Protein AF-A0A8K0KE64-F1 (afdb_monomer)

Foldseek 3Di:
DPPPPPPDDDDPPDDPVVVVVVVVVVVVVLVPDDDDPDDDPDDDDDDDVVCDPVNLQVVQQVVCVVVVHNRNPGHDPCNPDSDDDDDDDDD

Radius of gyration: 17.72 Å; Cα contacts (8 Å, |Δi|>4): 29; chains: 1; bounding box: 41×39×50 Å

pLDDT: mean 87.7, std 15.92, range [34.25, 97.88]

Organism: Ladona fulva (NCBI:txid123851)

Structure (mmCIF, N/CA/C/O backbone):
data_AF-A0A8K0KE64-F1
#
_entry.id   AF-A0A8K0KE64-F1
#
loop_
_atom_site.group_PDB
_atom_site.id
_atom_site.type_symbol
_atom_site.label_atom_id
_atom_site.label_alt_id
_atom_site.label_comp_id
_atom_site.label_asym_id
_atom_site.label_entity_id
_atom_site.label_seq_id
_atom_site.pdbx_PDB_ins_code
_atom_site.Cartn_x
_atom_site.Cartn_y
_atom_site.Cartn_z
_atom_site.occupancy
_atom_site.B_iso_or_equiv
_atom_site.auth_seq_id
_atom_site.auth_comp_id
_atom_site.auth_asym_id
_atom_site.auth_atom_id
_atom_site.pdbx_PDB_model_num
ATOM 1 N N . MET A 1 1 ? 2.499 -7.640 -31.186 1.00 34.25 1 MET A N 1
ATOM 2 C CA . MET A 1 1 ? 2.726 -7.782 -29.733 1.00 34.25 1 MET A CA 1
ATOM 3 C C . MET A 1 1 ? 4.037 -7.075 -29.392 1.00 34.25 1 MET A C 1
ATOM 5 O O . MET A 1 1 ? 5.090 -7.608 -29.692 1.00 34.25 1 MET A O 1
ATOM 9 N N . LYS A 1 2 ? 3.977 -5.826 -28.904 1.00 38.84 2 LYS A N 1
ATOM 10 C CA . LYS A 1 2 ? 5.145 -4.986 -28.555 1.00 38.84 2 LYS A CA 1
ATOM 11 C C . LYS A 1 2 ? 5.117 -4.679 -27.054 1.00 38.84 2 LYS A C 1
ATOM 13 O O . LYS A 1 2 ? 4.865 -3.547 -26.662 1.00 38.84 2 LYS A O 1
ATOM 18 N N . VAL A 1 3 ? 5.246 -5.710 -26.220 1.00 49.44 3 VAL A N 1
ATOM 19 C CA . VAL A 1 3 ? 4.962 -5.589 -24.775 1.00 49.44 3 VAL A CA 1
ATOM 20 C C . VAL A 1 3 ? 6.222 -5.304 -23.943 1.00 49.44 3 VAL A C 1
ATOM 22 O O . VAL A 1 3 ? 6.101 -5.038 -22.758 1.00 49.44 3 VAL A O 1
ATOM 25 N N . PHE A 1 4 ? 7.425 -5.272 -24.538 1.00 50.09 4 PHE A N 1
ATOM 26 C CA . PHE A 1 4 ? 8.669 -5.187 -23.751 1.00 50.09 4 PHE A CA 1
ATOM 27 C C . PHE A 1 4 ? 9.713 -4.142 -24.204 1.00 50.09 4 PHE A C 1
ATOM 29 O O . PHE A 1 4 ? 10.778 -4.064 -23.607 1.00 50.09 4 PHE A O 1
ATOM 36 N N . ASP A 1 5 ? 9.407 -3.247 -25.153 1.00 43.19 5 ASP A N 1
ATOM 37 C CA . ASP A 1 5 ? 10.355 -2.206 -25.624 1.00 43.19 5 ASP A CA 1
ATOM 38 C C . ASP A 1 5 ? 10.304 -0.878 -24.830 1.00 43.19 5 ASP A C 1
ATOM 40 O O . ASP A 1 5 ? 10.533 0.210 -25.370 1.00 43.19 5 ASP A O 1
ATOM 44 N N . ARG A 1 6 ? 9.996 -0.920 -23.528 1.00 54.16 6 ARG A N 1
ATOM 45 C CA . ARG A 1 6 ? 10.063 0.263 -22.645 1.00 54.16 6 ARG A CA 1
ATOM 46 C C . ARG A 1 6 ? 10.993 0.049 -21.453 1.00 54.16 6 ARG A C 1
ATOM 48 O O . ARG A 1 6 ? 10.660 0.387 -20.328 1.00 54.16 6 ARG A O 1
ATOM 55 N N . ALA A 1 7 ? 12.213 -0.410 -21.715 1.00 46.16 7 ALA A N 1
ATOM 56 C CA . ALA A 1 7 ? 13.336 -0.013 -20.872 1.00 46.16 7 ALA A CA 1
ATOM 57 C C . ALA A 1 7 ? 13.626 1.470 -21.160 1.00 46.16 7 ALA A C 1
ATOM 59 O O . ALA A 1 7 ? 14.403 1.800 -22.058 1.00 46.16 7 ALA A O 1
ATOM 60 N N . ARG A 1 8 ? 12.924 2.393 -20.488 1.00 56.22 8 ARG A N 1
ATOM 61 C CA . ARG A 1 8 ? 13.223 3.823 -20.617 1.00 56.22 8 ARG A CA 1
ATOM 62 C C . ARG A 1 8 ? 13.044 4.587 -19.304 1.00 56.22 8 ARG A C 1
ATOM 64 O O . ARG A 1 8 ? 11.930 4.788 -18.842 1.00 56.22 8 ARG A O 1
ATOM 71 N N . ALA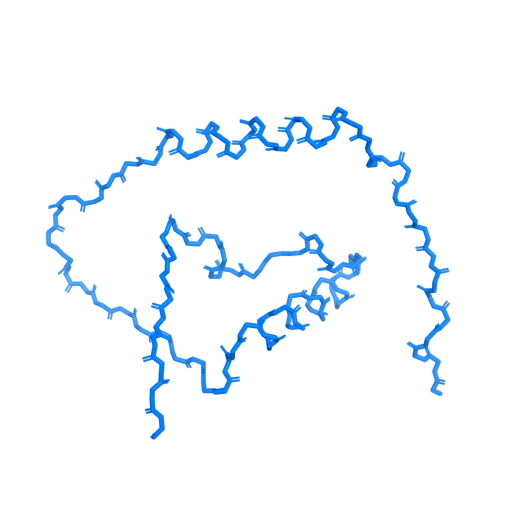 A 1 9 ? 14.205 5.068 -18.854 1.00 46.38 9 ALA A N 1
ATOM 72 C CA . ALA A 1 9 ? 14.500 6.182 -17.959 1.00 46.38 9 ALA A CA 1
ATOM 73 C C . ALA A 1 9 ? 14.272 5.985 -16.450 1.00 46.38 9 ALA A C 1
ATOM 75 O O . ALA A 1 9 ? 13.184 6.181 -15.924 1.00 46.38 9 ALA A O 1
ATOM 76 N N . PHE A 1 10 ? 15.390 5.770 -15.743 1.00 54.34 10 PHE A N 1
ATOM 77 C CA . PHE A 1 10 ? 15.643 6.418 -14.454 1.00 54.34 10 PHE A CA 1
ATOM 78 C C . PHE A 1 10 ? 15.131 7.867 -14.520 1.00 54.34 10 PHE A C 1
ATOM 80 O O . PHE A 1 10 ? 15.591 8.645 -15.361 1.00 54.34 10 PHE A O 1
ATOM 87 N N . SER A 1 11 ? 14.129 8.196 -13.700 1.00 59.72 11 SER A N 1
ATOM 88 C CA . SER A 1 11 ? 13.513 9.523 -13.690 1.00 59.72 11 SER A CA 1
ATOM 89 C C . SER A 1 11 ? 14.563 10.564 -13.272 1.00 59.72 11 SER A C 1
ATOM 91 O O . SER A 1 11 ? 15.073 10.475 -12.153 1.00 59.72 11 SER A O 1
ATOM 93 N N . PRO A 1 12 ? 14.887 11.567 -14.114 1.00 57.62 12 PRO A N 1
ATOM 94 C CA . PRO A 1 12 ? 15.940 12.554 -13.840 1.00 57.62 12 PRO A CA 1
ATOM 95 C C . PRO A 1 12 ? 15.747 13.379 -12.552 1.00 57.62 12 PRO A C 1
ATOM 97 O O . PRO A 1 12 ? 16.645 14.120 -12.161 1.00 57.62 12 PRO A O 1
ATOM 100 N N . GLY A 1 13 ? 14.581 13.281 -11.902 1.00 66.75 13 GLY A N 1
ATOM 101 C CA . GLY A 1 13 ? 14.243 13.990 -10.666 1.00 66.75 13 GLY A CA 1
ATOM 102 C C . GLY A 1 13 ? 14.438 13.192 -9.372 1.00 66.75 13 GLY A C 1
ATOM 103 O O . GLY A 1 13 ? 14.307 13.768 -8.293 1.00 66.75 13 GLY A O 1
ATOM 104 N N . VAL A 1 14 ? 14.751 11.894 -9.445 1.00 81.31 14 VAL A N 1
ATOM 105 C CA . VAL A 1 14 ? 14.928 11.051 -8.252 1.00 81.31 14 VAL A CA 1
ATOM 106 C C . VAL A 1 14 ? 16.375 11.152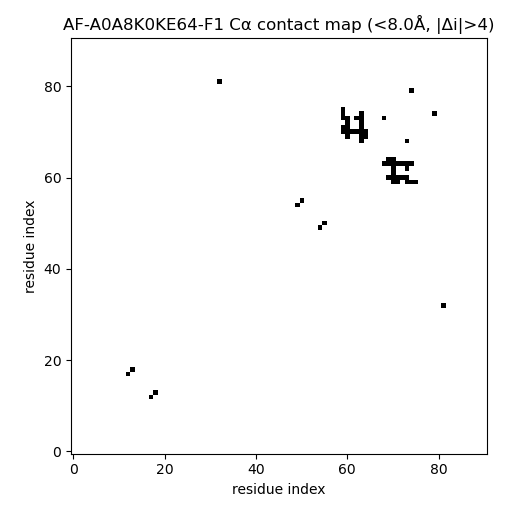 -7.771 1.00 81.31 14 VAL A C 1
ATOM 108 O O . VAL A 1 14 ? 17.291 10.568 -8.342 1.00 81.31 14 VAL A O 1
ATOM 111 N N . ASN A 1 15 ? 16.590 11.926 -6.709 1.00 88.94 15 ASN A N 1
ATOM 112 C CA . ASN A 1 15 ? 17.892 12.143 -6.077 1.00 88.94 15 ASN A CA 1
ATOM 113 C C . ASN A 1 15 ? 17.781 12.067 -4.541 1.00 88.94 15 ASN A C 1
ATOM 115 O O . ASN A 1 15 ? 16.712 11.800 -3.997 1.00 88.94 15 ASN A O 1
ATOM 119 N N . ALA A 1 16 ? 18.878 12.301 -3.818 1.00 93.25 16 ALA A N 1
ATOM 120 C CA . ALA A 1 16 ? 18.878 12.229 -2.354 1.00 93.25 16 ALA A CA 1
ATOM 121 C C . ALA A 1 16 ? 17.869 13.195 -1.696 1.00 93.25 16 ALA A C 1
ATOM 123 O O . ALA A 1 16 ? 17.179 12.814 -0.751 1.00 93.25 16 ALA A O 1
ATOM 124 N N . ASN A 1 17 ? 17.733 14.419 -2.221 1.00 95.12 17 ASN A N 1
ATOM 125 C CA . ASN A 1 17 ? 16.783 15.404 -1.697 1.00 95.12 17 ASN A CA 1
ATOM 126 C C . ASN A 1 17 ? 15.331 14.976 -1.931 1.00 95.12 17 ASN A C 1
ATOM 128 O O . ASN A 1 17 ? 14.486 15.217 -1.073 1.00 95.12 17 ASN A O 1
ATOM 132 N N . PHE A 1 18 ? 15.039 14.323 -3.060 1.00 92.69 18 PHE A N 1
ATOM 133 C CA . PHE A 1 18 ? 13.716 13.759 -3.336 1.00 92.69 18 PHE A CA 1
ATOM 134 C C . PHE A 1 18 ? 13.301 12.764 -2.243 1.00 92.69 18 PHE A C 1
ATOM 136 O O . PHE A 1 18 ? 12.261 12.950 -1.615 1.00 92.69 18 PHE A O 1
ATOM 143 N N . TRP A 1 19 ? 14.146 11.768 -1.955 1.00 92.75 19 TRP A N 1
ATOM 144 C CA . TRP A 1 19 ? 13.861 10.761 -0.927 1.00 92.75 19 TRP A CA 1
ATOM 145 C C . TRP A 1 19 ? 13.787 11.357 0.480 1.00 92.75 19 TRP A C 1
ATOM 147 O O . TRP A 1 19 ? 12.916 10.979 1.261 1.00 92.75 19 TRP A O 1
ATOM 157 N N . MET A 1 20 ? 14.656 12.324 0.791 1.00 96.19 20 MET A N 1
ATOM 158 C CA . MET A 1 20 ? 14.632 13.029 2.074 1.00 96.19 20 MET A CA 1
ATOM 159 C C . MET A 1 20 ? 13.318 13.791 2.279 1.00 96.19 20 MET A C 1
ATOM 161 O O . MET A 1 20 ? 12.708 13.714 3.345 1.00 96.19 20 MET A O 1
ATOM 165 N N . ASN A 1 21 ? 12.858 14.508 1.252 1.00 96.69 21 ASN A N 1
ATOM 166 C CA . ASN A 1 21 ? 11.607 15.256 1.316 1.00 96.69 21 ASN A CA 1
ATOM 167 C C . ASN A 1 21 ? 10.392 14.328 1.402 1.00 96.69 21 ASN A C 1
ATOM 169 O O . ASN A 1 21 ? 9.484 14.611 2.180 1.00 96.69 21 ASN A O 1
ATOM 173 N N . LEU A 1 22 ? 10.392 13.216 0.658 1.00 94.94 22 LEU A N 1
ATOM 174 C CA . LEU A 1 22 ? 9.332 12.210 0.729 1.00 94.94 22 LEU A CA 1
ATOM 175 C C . LEU A 1 22 ? 9.218 11.637 2.148 1.00 94.94 22 LEU A C 1
ATOM 177 O O . LEU A 1 22 ? 8.163 11.741 2.765 1.00 94.94 22 LEU A O 1
ATOM 181 N N . GLY A 1 23 ? 10.328 11.158 2.716 1.00 96.75 23 GLY A N 1
ATOM 182 C CA . GLY A 1 23 ? 10.339 10.612 4.076 1.00 96.75 23 GLY A CA 1
ATOM 183 C C . GLY A 1 23 ? 9.960 11.641 5.147 1.00 96.75 23 GLY A C 1
ATOM 184 O O . GLY A 1 23 ? 9.262 11.312 6.106 1.00 96.75 23 GLY A O 1
ATOM 185 N N . LYS A 1 24 ? 10.362 12.910 4.981 1.00 97.88 24 LYS A N 1
ATOM 186 C CA . LYS A 1 24 ? 9.940 13.995 5.880 1.00 97.88 24 LYS A CA 1
ATOM 187 C C . LYS A 1 24 ? 8.425 14.208 5.832 1.00 97.88 24 LYS A C 1
ATOM 189 O O . LYS A 1 24 ? 7.816 14.397 6.883 1.00 97.88 24 LYS A O 1
ATOM 194 N N . ASN A 1 25 ? 7.826 14.179 4.645 1.00 96.75 25 ASN A N 1
ATOM 195 C CA . ASN A 1 25 ? 6.381 14.322 4.490 1.00 96.75 25 ASN A CA 1
ATOM 196 C C . ASN A 1 25 ? 5.633 13.135 5.110 1.00 96.75 25 ASN A C 1
ATOM 198 O O . ASN A 1 25 ? 4.706 13.362 5.884 1.00 96.75 25 ASN A O 1
ATOM 202 N N . ASP A 1 26 ? 6.094 11.905 4.873 1.00 94.75 26 ASP A N 1
ATOM 203 C CA . ASP A 1 26 ? 5.496 10.689 5.445 1.00 94.75 26 ASP A CA 1
ATOM 204 C C . ASP A 1 26 ? 5.543 10.692 6.983 1.00 94.75 26 ASP A C 1
ATOM 206 O O . ASP A 1 26 ? 4.589 10.290 7.660 1.00 94.75 26 ASP A O 1
ATOM 210 N N . LEU A 1 27 ? 6.645 11.189 7.559 1.00 96.62 27 LEU A N 1
ATOM 211 C CA . LEU A 1 27 ? 6.781 11.367 9.003 1.00 96.62 27 LEU A CA 1
ATOM 212 C C . LEU A 1 27 ? 5.777 12.395 9.534 1.00 96.62 27 LEU A C 1
ATOM 214 O O . LEU A 1 27 ? 5.093 12.128 10.522 1.00 96.6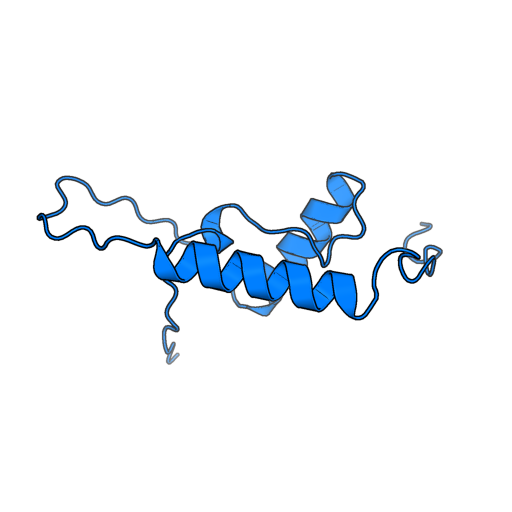2 27 LEU A O 1
ATOM 218 N N . LEU A 1 28 ? 5.675 13.559 8.887 1.00 96.81 28 LEU A N 1
ATOM 219 C CA . LEU A 1 28 ? 4.730 14.604 9.286 1.00 96.81 28 LEU A CA 1
ATOM 220 C C . LEU A 1 28 ? 3.281 14.122 9.179 1.00 96.81 28 LEU A C 1
ATOM 222 O O . LEU A 1 28 ? 2.484 14.392 10.075 1.00 96.81 28 LEU A O 1
ATOM 226 N N . GLU A 1 29 ? 2.934 13.381 8.129 1.00 94.00 29 GLU A N 1
ATOM 227 C CA . GLU A 1 29 ? 1.613 12.768 7.993 1.00 94.00 29 GLU A CA 1
ATOM 228 C C . GLU A 1 29 ? 1.349 11.781 9.136 1.00 94.00 29 GLU A C 1
ATOM 230 O O . GLU A 1 29 ? 0.298 11.832 9.775 1.00 94.00 29 GLU A O 1
ATOM 235 N N . SER A 1 30 ? 2.330 10.934 9.455 1.00 93.62 30 SER A N 1
ATOM 236 C CA . SER A 1 30 ? 2.216 9.936 10.523 1.00 93.62 30 SER A CA 1
ATOM 237 C C . SER A 1 30 ? 2.045 10.560 11.909 1.00 93.62 30 SER A C 1
ATOM 239 O O . SER A 1 30 ? 1.233 10.071 12.693 1.00 93.62 30 SER A O 1
ATOM 241 N N . LEU A 1 31 ? 2.753 11.655 12.201 1.00 95.50 31 LEU A N 1
ATOM 242 C CA . LEU A 1 31 ? 2.635 12.390 13.468 1.00 95.50 31 LEU A CA 1
ATOM 243 C C . LEU A 1 31 ? 1.264 13.055 13.650 1.00 95.50 31 LEU A C 1
ATOM 245 O O . LEU A 1 31 ? 0.827 13.252 14.780 1.00 95.50 31 LEU A O 1
ATOM 249 N N . ASN A 1 32 ? 0.580 13.383 12.553 1.00 94.75 32 ASN A N 1
ATOM 250 C CA . ASN A 1 32 ? -0.735 14.024 12.575 1.00 94.75 32 ASN A CA 1
ATOM 251 C C . ASN A 1 32 ? -1.908 13.027 12.623 1.00 94.75 32 ASN A C 1
ATOM 253 O O . ASN A 1 32 ? -3.068 13.445 12.640 1.00 94.75 32 ASN A O 1
ATOM 257 N N . LYS A 1 33 ? -1.651 11.712 12.644 1.00 92.06 33 LYS A N 1
ATOM 258 C CA . LYS A 1 33 ? -2.713 10.699 12.728 1.00 92.06 33 LYS A CA 1
ATOM 259 C C . LYS A 1 33 ? -3.366 10.717 14.113 1.00 92.06 33 LYS A C 1
ATOM 261 O O . LYS A 1 33 ? -2.727 10.416 15.117 1.00 92.06 33 LYS A O 1
ATOM 266 N N . VAL A 1 34 ? -4.667 11.004 14.158 1.00 92.12 34 VAL A N 1
ATOM 267 C CA . VAL A 1 34 ? -5.471 10.974 15.391 1.00 92.12 34 VAL A CA 1
ATOM 268 C C . VAL A 1 34 ? -6.326 9.700 15.420 1.00 92.12 34 VAL A C 1
ATOM 270 O O . VAL A 1 34 ? -7.091 9.467 14.479 1.00 92.12 34 VAL A O 1
ATOM 273 N N . PRO A 1 35 ? -6.232 8.860 16.468 1.00 90.62 35 PRO A N 1
ATOM 274 C CA . PRO A 1 35 ? -7.035 7.647 16.567 1.00 90.62 35 PRO A CA 1
ATOM 275 C C . PRO A 1 35 ? -8.515 7.969 16.813 1.00 90.62 35 PRO A C 1
ATOM 277 O O . PRO A 1 35 ? -8.868 8.863 17.583 1.00 90.62 35 PRO A O 1
ATOM 280 N N . ILE A 1 36 ? -9.400 7.188 16.19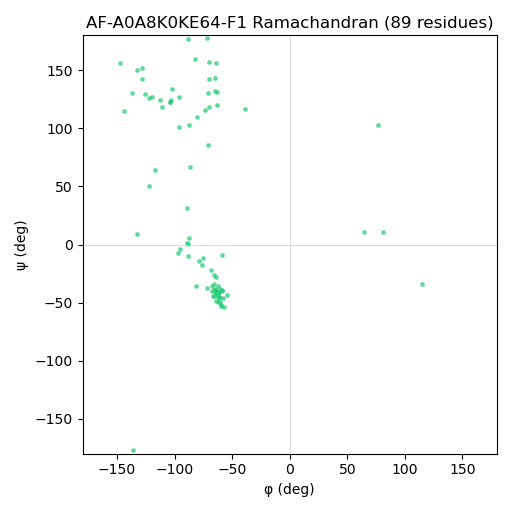2 1.00 92.56 36 ILE A N 1
ATOM 281 C CA . ILE A 1 36 ? -10.839 7.246 16.464 1.00 92.56 36 ILE A CA 1
ATOM 282 C C . ILE A 1 36 ? -11.110 6.442 17.740 1.00 92.56 36 ILE A C 1
ATOM 284 O O . ILE A 1 36 ? -11.021 5.218 17.733 1.00 92.56 36 ILE A O 1
ATOM 288 N N . MET A 1 37 ? -11.460 7.131 18.828 1.00 94.81 37 MET A N 1
ATOM 289 C CA . MET A 1 37 ? -11.706 6.511 20.143 1.00 94.81 37 MET A CA 1
ATOM 290 C C . MET A 1 37 ? -13.163 6.057 20.354 1.00 94.81 37 MET A C 1
ATOM 292 O O . MET A 1 37 ? -13.476 5.392 21.338 1.00 94.81 37 MET A O 1
ATOM 296 N N . GLY A 1 38 ? -14.075 6.441 19.457 1.00 95.56 38 GLY A N 1
ATOM 297 C CA . GLY A 1 38 ? -15.495 6.096 19.540 1.00 95.56 38 GLY A CA 1
ATOM 298 C C . GLY A 1 38 ? -15.816 4.702 18.995 1.00 95.56 38 GLY A C 1
ATOM 299 O O . GLY A 1 38 ? -15.091 4.150 18.169 1.00 95.56 38 GLY A O 1
ATOM 300 N N . LYS A 1 39 ? -16.959 4.143 19.407 1.00 96.31 39 LYS A N 1
ATOM 301 C CA . LYS A 1 39 ? -17.471 2.884 18.848 1.00 96.31 39 LYS A CA 1
ATOM 302 C C . LYS A 1 39 ? -17.965 3.097 17.412 1.00 96.31 39 LYS A C 1
ATOM 304 O O . LYS A 1 39 ? -18.771 3.991 17.157 1.00 96.31 39 LYS A O 1
ATOM 309 N N . ALA A 1 40 ? -17.535 2.240 16.486 1.00 96.62 40 ALA A N 1
ATOM 310 C CA . ALA A 1 40 ? -18.014 2.267 15.107 1.00 96.62 40 ALA A CA 1
ATOM 311 C C . ALA A 1 40 ? -19.514 1.921 15.026 1.00 96.62 40 ALA A C 1
ATOM 313 O O . ALA A 1 40 ? -19.966 0.933 15.605 1.00 96.62 40 ALA A O 1
ATOM 314 N N . LYS A 1 41 ? -20.281 2.729 14.282 1.00 97.88 41 LYS A N 1
ATOM 315 C CA . LYS A 1 41 ? -21.705 2.474 13.993 1.00 97.88 41 LYS A CA 1
ATOM 316 C C . LYS A 1 41 ? -21.897 1.482 12.842 1.00 97.88 41 LYS A C 1
ATOM 318 O O . LYS A 1 41 ? -22.835 0.696 12.869 1.00 97.88 41 LYS A O 1
ATOM 323 N N . ASN A 1 42 ? -21.018 1.539 11.84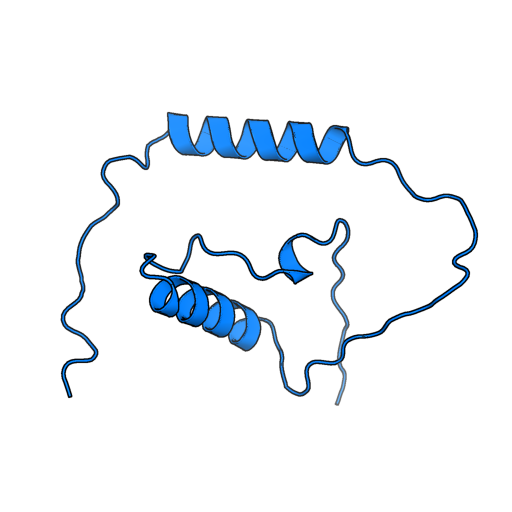2 1.00 97.62 42 ASN A N 1
ATOM 324 C CA . ASN A 1 42 ? -21.092 0.746 10.618 1.00 97.62 42 ASN A CA 1
ATOM 325 C C . ASN A 1 42 ? -19.760 0.031 10.382 1.00 97.62 42 ASN A C 1
ATOM 327 O O . ASN A 1 42 ? -18.707 0.555 10.749 1.00 97.62 42 ASN A O 1
ATOM 331 N N . VAL A 1 43 ? -19.816 -1.120 9.716 1.00 96.88 43 VAL A N 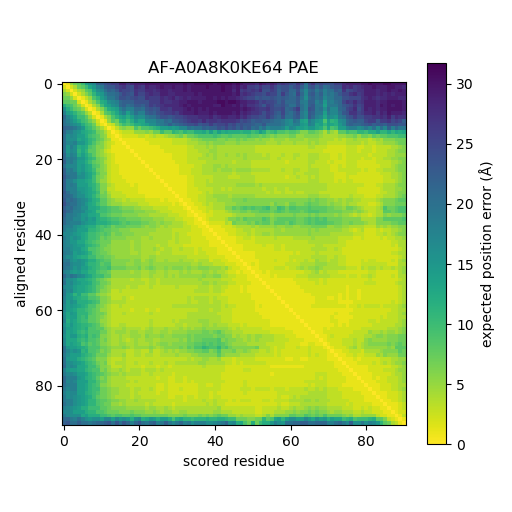1
ATOM 332 C CA . VAL A 1 43 ? -18.641 -1.871 9.266 1.00 96.88 43 VAL A CA 1
ATOM 333 C C . VAL A 1 43 ? -18.780 -2.117 7.769 1.00 96.88 43 VAL A C 1
ATOM 335 O O . VAL A 1 43 ? -19.819 -2.588 7.315 1.00 96.88 43 VAL A O 1
ATOM 338 N N . ILE A 1 44 ? -17.735 -1.790 7.012 1.00 97.19 44 ILE A N 1
ATOM 339 C CA . ILE A 1 44 ? -17.613 -2.103 5.586 1.00 97.19 44 ILE A CA 1
ATOM 340 C C . ILE A 1 44 ? -16.377 -2.985 5.444 1.00 97.19 44 ILE A C 1
ATOM 342 O O . ILE A 1 44 ? -15.305 -2.617 5.921 1.00 97.19 44 ILE A O 1
ATOM 346 N N . MET A 1 45 ? -16.530 -4.143 4.808 1.00 96.56 45 MET A N 1
ATOM 347 C CA . MET A 1 45 ? -15.446 -5.097 4.595 1.00 96.56 45 MET A CA 1
ATOM 348 C C . MET A 1 45 ? -15.272 -5.351 3.100 1.00 96.56 45 MET A C 1
ATOM 350 O O . MET A 1 45 ? -16.223 -5.726 2.419 1.00 96.56 45 MET A O 1
ATOM 354 N N . PHE A 1 46 ? -14.048 -5.162 2.610 1.00 96.44 46 PHE A N 1
ATOM 355 C CA . PHE A 1 46 ? -13.650 -5.509 1.250 1.00 96.44 46 PHE A CA 1
ATOM 356 C C . PHE A 1 46 ? -12.812 -6.787 1.305 1.00 96.44 46 PHE A C 1
ATOM 358 O O . PHE A 1 46 ? -11.797 -6.819 1.997 1.00 96.44 46 PHE A O 1
ATOM 365 N N . ILE A 1 47 ? -13.234 -7.831 0.591 1.00 95.25 47 ILE A N 1
ATOM 366 C CA . ILE A 1 47 ? -12.481 -9.082 0.458 1.00 95.25 47 ILE A CA 1
ATOM 367 C C . ILE A 1 47 ? -11.981 -9.175 -0.980 1.00 95.25 47 ILE A C 1
ATOM 369 O O . ILE A 1 47 ? -12.781 -9.217 -1.912 1.00 95.25 47 ILE A O 1
ATOM 373 N N . GLY A 1 48 ? -10.660 -9.206 -1.150 1.00 94.44 48 GLY A N 1
ATOM 374 C CA . GLY A 1 48 ? -10.029 -9.578 -2.412 1.00 94.44 48 GLY A CA 1
ATOM 375 C C . GLY A 1 48 ? -9.644 -11.051 -2.374 1.00 94.44 48 GLY A C 1
ATOM 376 O O . GLY A 1 48 ? -8.640 -11.400 -1.756 1.00 94.44 48 GLY A O 1
ATOM 377 N N . ASP A 1 49 ? -10.438 -11.910 -3.009 1.00 95.19 49 ASP A N 1
ATOM 378 C CA . ASP A 1 49 ? -10.101 -13.329 -3.145 1.00 95.19 49 ASP A CA 1
ATOM 379 C C . ASP A 1 49 ? -8.816 -13.493 -3.979 1.00 95.19 49 ASP A C 1
ATOM 381 O O . ASP A 1 49 ? -8.648 -12.848 -5.016 1.00 95.19 49 ASP A O 1
ATOM 385 N N . GLY A 1 50 ? -7.864 -14.286 -3.485 1.00 93.06 50 GLY A N 1
ATOM 386 C CA . GLY A 1 50 ? -6.542 -14.455 -4.101 1.00 93.06 50 GLY A CA 1
ATOM 387 C C . GLY A 1 50 ? -5.651 -13.198 -4.126 1.00 93.06 50 GLY A C 1
ATOM 388 O O . GLY A 1 50 ? -4.603 -13.194 -4.781 1.00 93.06 50 GLY A O 1
ATOM 389 N N . MET A 1 51 ? -6.015 -12.121 -3.419 1.00 95.94 51 MET A N 1
ATOM 390 C CA . MET A 1 51 ? -5.283 -10.847 -3.436 1.00 95.94 51 MET A CA 1
ATOM 391 C C . MET A 1 51 ? -4.139 -10.814 -2.406 1.00 95.94 51 MET A C 1
ATOM 393 O O . MET A 1 51 ? -4.165 -10.064 -1.432 1.00 95.94 51 MET A O 1
ATOM 397 N N . GLY A 1 52 ? -3.120 -11.648 -2.624 1.00 94.31 52 GLY A N 1
ATOM 398 C CA . GLY A 1 52 ? -1.880 -11.625 -1.841 1.00 94.31 52 GLY A CA 1
ATOM 399 C C . GLY A 1 52 ? -0.988 -10.412 -2.146 1.00 94.31 52 GLY A C 1
ATOM 400 O O . GLY A 1 52 ? -1.269 -9.623 -3.047 1.00 94.31 52 GLY A O 1
ATOM 401 N N . MET A 1 53 ? 0.140 -10.292 -1.436 1.00 94.50 53 MET A N 1
ATOM 402 C CA . MET A 1 53 ? 1.091 -9.176 -1.601 1.00 94.50 53 MET A CA 1
ATOM 403 C C . MET A 1 53 ? 1.575 -9.005 -3.048 1.00 94.50 53 MET A C 1
ATOM 405 O O . MET A 1 53 ? 1.598 -7.890 -3.559 1.00 94.50 53 MET A O 1
ATOM 409 N N . SER A 1 54 ? 1.909 -10.103 -3.733 1.00 95.88 54 SER A N 1
ATOM 410 C CA . SER A 1 54 ? 2.341 -10.071 -5.137 1.00 95.88 54 SER A CA 1
ATOM 411 C C . SER A 1 54 ? 1.245 -9.551 -6.069 1.00 95.88 54 SER A C 1
ATOM 413 O O . SER A 1 54 ? 1.525 -8.744 -6.954 1.00 95.88 54 SER A O 1
ATOM 415 N N . THR A 1 55 ? -0.006 -9.960 -5.844 1.00 96.50 55 THR A N 1
ATOM 416 C CA . THR A 1 55 ? -1.167 -9.483 -6.603 1.00 96.50 55 THR A CA 1
ATOM 417 C C . THR A 1 55 ? -1.402 -7.990 -6.375 1.00 96.50 55 THR A C 1
ATOM 419 O O . THR A 1 55 ? -1.664 -7.271 -7.337 1.00 96.50 55 THR A O 1
ATOM 422 N N . ILE A 1 56 ? -1.247 -7.497 -5.139 1.00 95.75 56 ILE A N 1
ATOM 423 C CA . ILE A 1 56 ? -1.353 -6.063 -4.816 1.00 95.75 56 ILE A CA 1
ATOM 424 C C . ILE A 1 56 ? -0.276 -5.259 -5.558 1.00 95.75 56 ILE A C 1
ATOM 426 O O . ILE A 1 56 ? -0.602 -4.282 -6.234 1.00 95.75 56 ILE A O 1
ATOM 430 N N . THR A 1 57 ? 0.991 -5.687 -5.500 1.00 95.69 57 THR A N 1
ATOM 431 C CA . THR A 1 57 ? 2.095 -5.015 -6.206 1.00 95.69 57 THR A CA 1
ATOM 432 C C . THR A 1 57 ? 1.882 -5.006 -7.720 1.00 95.69 57 THR A C 1
ATOM 434 O O . THR A 1 57 ? 2.022 -3.960 -8.355 1.00 95.69 57 THR A O 1
ATOM 437 N N . ALA A 1 58 ? 1.491 -6.140 -8.307 1.00 96.50 58 ALA A N 1
ATOM 438 C CA . ALA A 1 58 ? 1.205 -6.224 -9.737 1.00 96.50 58 ALA A CA 1
ATOM 439 C C . ALA A 1 58 ? 0.040 -5.305 -10.139 1.00 96.50 58 ALA A C 1
ATOM 441 O O . ALA A 1 58 ? 0.135 -4.596 -11.140 1.00 96.50 58 ALA A O 1
ATOM 442 N N . ALA A 1 59 ? -1.032 -5.265 -9.339 1.00 96.25 59 ALA A N 1
ATOM 443 C CA . ALA A 1 59 ? -2.185 -4.403 -9.583 1.00 96.25 59 ALA A CA 1
ATOM 444 C C . ALA A 1 59 ? -1.823 -2.913 -9.513 1.00 96.25 59 ALA A C 1
ATOM 446 O O . ALA A 1 59 ? -2.282 -2.136 -10.351 1.00 96.25 59 ALA A O 1
ATOM 447 N N . ARG A 1 60 ? -0.979 -2.512 -8.556 1.00 95.81 60 ARG A N 1
ATOM 448 C CA . ARG A 1 60 ? -0.461 -1.143 -8.433 1.00 95.81 60 ARG A CA 1
ATOM 449 C C . ARG A 1 60 ? 0.310 -0.721 -9.686 1.00 95.81 60 ARG A C 1
ATOM 451 O O . ARG A 1 60 ? -0.031 0.299 -10.281 1.00 95.81 60 ARG A O 1
ATOM 458 N N . ILE A 1 61 ? 1.284 -1.530 -10.113 1.00 96.38 61 ILE A N 1
ATOM 459 C CA . ILE A 1 61 ? 2.095 -1.255 -11.310 1.00 96.38 61 ILE A CA 1
ATOM 460 C C . ILE A 1 61 ? 1.203 -1.182 -12.547 1.00 96.38 61 ILE A C 1
ATOM 462 O O . ILE A 1 61 ? 1.263 -0.212 -13.301 1.00 96.38 61 ILE A O 1
ATOM 466 N N . PHE A 1 62 ? 0.335 -2.181 -12.726 1.00 96.00 62 PHE A N 1
ATOM 467 C CA . PHE A 1 62 ? -0.587 -2.241 -13.855 1.00 96.00 62 PHE A CA 1
ATOM 468 C C . PHE A 1 62 ? -1.489 -1.006 -13.915 1.00 96.00 62 PHE A C 1
ATOM 470 O O . PHE A 1 62 ? -1.634 -0.396 -14.974 1.00 96.00 62 PHE A O 1
ATOM 477 N N . LYS A 1 63 ? -2.066 -0.600 -12.778 1.00 96.00 63 LYS A N 1
ATOM 478 C CA . LYS A 1 63 ? -2.951 0.563 -12.720 1.00 96.00 63 LYS A CA 1
ATOM 479 C C . LYS A 1 63 ? -2.207 1.866 -13.007 1.00 96.00 63 LYS A C 1
ATOM 481 O O . LYS A 1 63 ? -2.696 2.663 -13.800 1.00 96.00 63 LYS A O 1
ATOM 486 N N . GLY A 1 64 ? -1.022 2.064 -12.432 1.00 95.19 64 GLY A N 1
ATOM 487 C CA . GLY A 1 64 ? -0.218 3.251 -12.721 1.00 95.19 64 GLY A CA 1
ATOM 488 C C . GLY A 1 64 ? 0.184 3.343 -14.195 1.00 95.19 64 GLY A C 1
ATOM 489 O O . GLY A 1 64 ? 0.055 4.406 -14.798 1.00 95.19 64 GLY A O 1
ATOM 490 N N . GLN A 1 65 ? 0.556 2.222 -14.820 1.00 9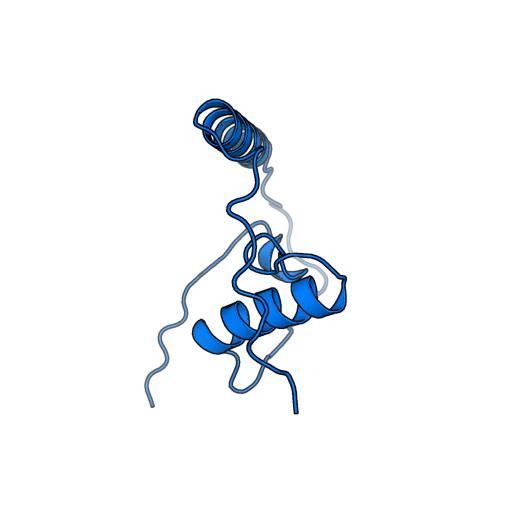5.69 65 GLN A N 1
ATOM 491 C CA . GLN A 1 65 ? 0.843 2.171 -16.260 1.00 95.69 65 GLN A CA 1
ATOM 492 C C . GLN A 1 65 ? -0.394 2.452 -17.121 1.00 95.69 65 GLN A C 1
ATOM 494 O O . GLN A 1 65 ? -0.289 3.148 -18.134 1.00 95.69 65 GLN A O 1
ATOM 499 N N . ALA A 1 66 ? -1.568 1.953 -16.721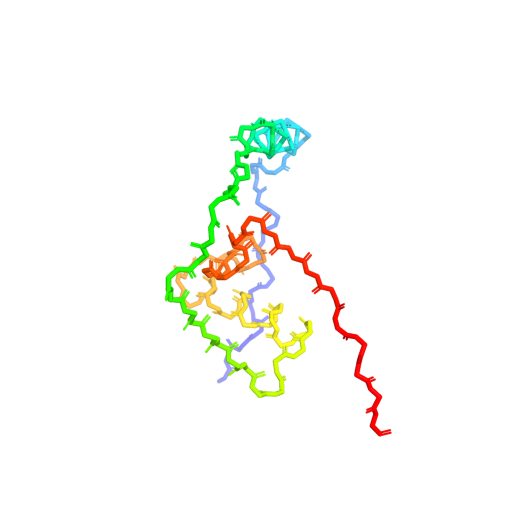 1.00 95.38 66 ALA A N 1
ATOM 500 C CA . ALA A 1 66 ? -2.835 2.248 -17.390 1.00 95.38 66 ALA A CA 1
ATOM 501 C C . ALA A 1 66 ? -3.210 3.742 -17.305 1.00 95.38 66 ALA A C 1
ATOM 503 O O . ALA A 1 66 ? -3.848 4.264 -18.217 1.00 95.38 66 ALA A O 1
ATOM 504 N N . GLU A 1 67 ? -2.766 4.439 -16.255 1.00 94.69 67 GLU A N 1
ATOM 505 C CA . GLU A 1 67 ? -2.897 5.893 -16.085 1.00 94.69 67 GLU A CA 1
ATOM 506 C C . GLU A 1 67 ? -1.733 6.694 -16.715 1.00 94.69 67 GLU A C 1
ATOM 508 O O . GLU A 1 67 ? -1.668 7.914 -16.573 1.00 94.69 67 GLU A O 1
ATOM 513 N N . GLY A 1 68 ? -0.818 6.035 -17.436 1.00 91.69 68 GLY A N 1
ATOM 514 C CA . GLY A 1 68 ? 0.303 6.679 -18.133 1.00 91.69 68 GLY A CA 1
ATOM 515 C C . GLY A 1 68 ? 1.517 7.015 -17.257 1.00 91.69 68 GLY A C 1
ATOM 516 O O . GLY A 1 68 ? 2.410 7.724 -17.721 1.00 91.69 68 GLY A O 1
ATOM 517 N N . GLN A 1 69 ? 1.566 6.514 -16.021 1.00 90.81 69 GLN A N 1
ATOM 518 C CA . GLN A 1 69 ? 2.697 6.636 -15.089 1.00 90.81 69 GLN A CA 1
ATOM 519 C C . GLN A 1 69 ? 3.705 5.482 -15.286 1.00 90.81 69 GLN A C 1
ATOM 521 O O . GLN A 1 69 ? 3.466 4.584 -16.100 1.00 90.81 69 GLN A O 1
ATOM 526 N N . LEU A 1 70 ? 4.836 5.477 -14.564 1.00 87.88 70 LEU A N 1
ATOM 527 C CA . LEU A 1 70 ? 5.791 4.352 -14.625 1.00 87.88 70 LEU A CA 1
ATOM 528 C C . LEU A 1 70 ? 5.217 3.116 -13.915 1.00 87.88 70 LEU A C 1
ATOM 530 O O . LEU A 1 70 ? 5.351 1.990 -14.402 1.00 87.88 70 LEU A O 1
ATOM 534 N N . GLY A 1 71 ? 4.507 3.352 -12.813 1.00 90.31 71 GLY A N 1
ATOM 535 C CA . GLY A 1 71 ? 3.619 2.402 -12.149 1.00 90.31 71 GLY A CA 1
ATOM 536 C C . GLY A 1 71 ? 4.072 1.989 -10.755 1.00 90.31 71 GLY A C 1
ATOM 537 O O . GLY A 1 71 ? 3.229 1.786 -9.886 1.00 90.31 71 GLY A O 1
ATOM 538 N N . GLU A 1 72 ? 5.376 1.900 -10.509 1.00 87.50 72 GLU A N 1
ATOM 539 C CA . GLU A 1 72 ? 5.931 1.485 -9.210 1.00 87.50 72 GLU A CA 1
ATOM 540 C C . GLU A 1 72 ? 5.620 2.497 -8.095 1.00 87.50 72 GLU A C 1
ATOM 542 O O . GLU A 1 72 ? 5.368 2.129 -6.949 1.00 87.50 72 GLU A O 1
ATOM 547 N N . GLU A 1 73 ? 5.577 3.774 -8.458 1.00 89.12 73 GLU A N 1
ATOM 548 C CA . GLU A 1 73 ? 5.237 4.919 -7.618 1.00 89.12 73 GLU A CA 1
ATOM 549 C C . GLU A 1 73 ? 3.729 5.085 -7.389 1.00 89.12 73 GLU A C 1
ATOM 551 O O . GLU A 1 73 ? 3.315 5.833 -6.499 1.00 89.12 73 GLU A O 1
ATOM 556 N N . TYR A 1 74 ? 2.898 4.400 -8.180 1.00 93.88 74 TYR A N 1
ATOM 557 C CA . TYR A 1 74 ? 1.447 4.462 -8.033 1.00 93.88 74 TYR A CA 1
ATOM 558 C C . TYR A 1 74 ? 1.032 3.892 -6.679 1.00 93.88 74 TYR A C 1
ATOM 560 O O . TYR A 1 74 ? 1.744 3.067 -6.135 1.00 93.88 74 TYR A O 1
ATOM 568 N N . SER A 1 75 ? -0.121 4.266 -6.127 1.00 94.38 75 SER A N 1
ATOM 569 C CA . SER A 1 75 ? -0.650 3.682 -4.886 1.00 94.38 75 SER A C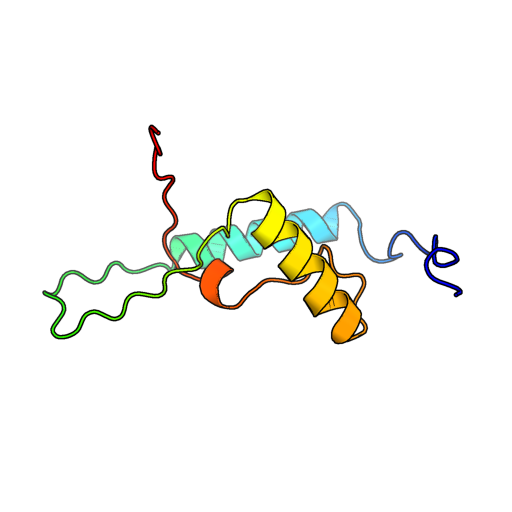A 1
ATOM 570 C C . SER A 1 75 ? -2.145 3.418 -5.020 1.00 94.38 75 SER A C 1
ATOM 572 O O . SER A 1 75 ? -2.902 4.293 -5.457 1.00 94.38 75 SER A O 1
ATOM 574 N N . LEU A 1 76 ? -2.584 2.206 -4.671 1.00 95.75 76 LEU A N 1
ATOM 575 C CA . LEU A 1 76 ? -3.997 1.831 -4.682 1.00 95.75 76 LEU A CA 1
ATOM 576 C C . LEU A 1 76 ? -4.748 2.555 -3.555 1.00 95.75 76 LEU A C 1
ATOM 578 O O . LEU A 1 76 ? -4.178 2.979 -2.552 1.00 95.75 76 LEU A O 1
ATOM 582 N N . SER A 1 77 ? -6.065 2.700 -3.700 1.00 95.00 77 SER A N 1
ATOM 583 C CA . SER A 1 77 ? -6.882 3.472 -2.752 1.00 95.00 77 SER A CA 1
ATOM 584 C C . SER A 1 77 ? -6.800 2.945 -1.315 1.00 95.00 77 SER A C 1
ATOM 586 O O . SER A 1 77 ? -6.726 3.740 -0.382 1.00 95.00 77 SER A O 1
ATOM 588 N N . PHE A 1 78 ? -6.775 1.622 -1.137 1.00 94.56 78 PHE A N 1
ATOM 589 C CA . PHE A 1 78 ? -6.690 0.983 0.178 1.00 94.56 78 PHE A CA 1
ATOM 590 C C . PHE A 1 78 ? -5.285 1.029 0.797 1.00 94.56 78 PHE A C 1
ATOM 592 O O . PHE A 1 78 ? -5.152 0.877 2.005 1.00 94.56 78 PHE A O 1
ATOM 599 N N . GLU A 1 79 ? -4.233 1.284 0.014 1.00 93.81 79 GLU A N 1
ATOM 600 C CA . GLU A 1 79 ? -2.861 1.420 0.533 1.00 93.81 79 GLU A CA 1
ATOM 601 C C . GLU A 1 79 ? -2.642 2.763 1.243 1.00 93.81 79 GLU A C 1
ATOM 603 O O . GLU A 1 79 ? -1.657 2.940 1.952 1.00 93.81 79 GLU A O 1
ATOM 608 N N . LYS A 1 80 ? -3.595 3.693 1.098 1.00 92.88 80 LYS A N 1
ATOM 609 C CA . LYS A 1 80 ? -3.659 4.960 1.837 1.00 92.88 80 LYS A CA 1
ATOM 610 C C . LYS A 1 80 ? -4.429 4.842 3.156 1.00 92.88 80 LYS A C 1
ATOM 612 O O . LYS A 1 80 ? -4.629 5.843 3.841 1.00 92.88 80 LYS A O 1
ATOM 617 N N . PHE A 1 81 ? -4.926 3.653 3.507 1.00 94.31 81 PHE A N 1
ATOM 618 C CA . PHE A 1 81 ? -5.589 3.460 4.793 1.00 94.31 81 PHE A CA 1
ATOM 619 C C . PHE A 1 81 ? -4.593 3.668 5.942 1.00 94.31 81 PHE A C 1
ATOM 621 O O . PHE A 1 81 ? -3.425 3.297 5.830 1.00 94.31 81 PHE A O 1
ATOM 628 N N . PRO A 1 82 ? -5.030 4.261 7.068 1.00 92.69 82 PRO A N 1
ATOM 629 C CA . PRO A 1 82 ? -4.112 4.711 8.112 1.00 92.69 82 PRO A CA 1
ATOM 630 C C . PRO A 1 82 ? -3.407 3.565 8.846 1.00 92.69 82 PRO A C 1
ATOM 632 O O . PRO A 1 82 ? -2.348 3.805 9.429 1.00 92.69 82 PRO A O 1
ATOM 635 N N . ASN A 1 83 ? -3.988 2.360 8.809 1.00 92.88 83 ASN A N 1
ATOM 636 C CA . ASN A 1 83 ? -3.538 1.168 9.519 1.00 92.88 83 ASN A CA 1
ATOM 637 C C . ASN A 1 83 ? -3.406 -0.015 8.554 1.00 92.88 83 ASN A C 1
ATOM 639 O O . ASN A 1 83 ? -4.260 -0.212 7.690 1.00 92.88 83 ASN A O 1
ATOM 643 N N . VAL A 1 84 ? -2.382 -0.838 8.770 1.00 94.94 84 VAL A N 1
ATOM 644 C CA . VAL A 1 84 ? -2.133 -2.087 8.044 1.00 94.94 84 VAL A CA 1
ATOM 645 C C . VAL A 1 84 ? -1.815 -3.198 9.044 1.00 94.94 84 VAL A C 1
ATOM 647 O O . VAL A 1 84 ? -1.276 -2.941 10.119 1.00 94.94 84 VAL A O 1
ATOM 650 N N . GLY A 1 85 ? -2.155 -4.436 8.699 1.00 95.12 85 GLY A N 1
ATOM 651 C CA . GLY A 1 85 ? -1.819 -5.623 9.477 1.00 95.12 85 GLY A CA 1
ATOM 652 C C . GLY A 1 85 ? -1.602 -6.820 8.560 1.00 95.12 85 GLY A C 1
ATOM 653 O O . GLY A 1 85 ? -2.104 -6.845 7.438 1.00 95.12 85 GLY A O 1
ATOM 654 N N . LEU A 1 86 ? -0.846 -7.808 9.035 1.00 95.88 86 LEU A N 1
ATOM 655 C CA . LEU A 1 86 ? -0.644 -9.072 8.331 1.00 95.88 86 LEU A CA 1
ATOM 656 C C . LEU A 1 86 ? -1.512 -10.153 8.965 1.00 95.88 86 LEU A C 1
ATOM 658 O O . LEU A 1 86 ? -1.536 -10.305 10.186 1.00 95.88 86 LEU A O 1
ATOM 662 N N . LEU A 1 87 ? -2.198 -10.922 8.125 1.00 93.88 87 LEU A N 1
ATOM 663 C CA . LEU A 1 87 ? -2.989 -12.065 8.553 1.00 93.88 87 LEU A CA 1
ATOM 664 C C . LEU A 1 87 ? -2.235 -13.349 8.211 1.00 93.88 87 LEU A C 1
ATOM 666 O O . LEU A 1 87 ? -1.898 -13.598 7.054 1.00 93.88 87 LEU A O 1
ATOM 670 N N . LYS A 1 88 ? -1.966 -14.173 9.227 1.00 94.06 88 LYS A N 1
ATOM 671 C CA . LYS A 1 88 ? -1.424 -15.515 9.017 1.00 94.06 88 LYS A CA 1
ATOM 672 C C . LYS A 1 88 ? -2.539 -16.404 8.477 1.00 94.06 88 LYS A C 1
ATOM 674 O O . LYS A 1 88 ? -3.506 -16.668 9.184 1.00 94.06 88 LYS A O 1
ATOM 679 N N . VAL A 1 89 ? -2.370 -16.889 7.254 1.00 88.88 89 VAL A N 1
ATOM 680 C CA . VAL A 1 89 ? -3.239 -17.916 6.679 1.00 88.88 89 VAL A CA 1
ATOM 681 C C . VAL A 1 89 ? -2.564 -19.265 6.897 1.00 88.88 89 VAL A C 1
ATOM 683 O O . VAL A 1 89 ? -1.390 -19.434 6.570 1.00 88.88 89 VAL A O 1
ATOM 686 N N . VAL A 1 90 ? -3.288 -20.205 7.493 1.00 85.31 90 VAL A N 1
ATOM 687 C CA . VAL A 1 90 ? -2.903 -21.618 7.532 1.00 85.31 90 VAL A CA 1
ATOM 688 C C . VAL A 1 90 ? -3.942 -22.337 6.687 1.00 85.31 90 VAL A C 1
ATOM 690 O O . VAL A 1 90 ? -5.135 -22.125 6.903 1.00 85.31 90 VAL A O 1
ATOM 693 N N . LEU A 1 91 ? -3.478 -23.079 5.685 1.00 70.81 91 LEU A N 1
ATOM 694 C CA . LEU A 1 91 ? -4.325 -23.972 4.897 1.00 70.81 91 LEU A CA 1
ATOM 695 C C . LEU A 1 91 ? -4.588 -25.261 5.675 1.00 70.81 91 LEU A C 1
ATOM 697 O O . LEU A 1 91 ? -3.652 -25.704 6.383 1.00 70.81 91 LEU A O 1
#

InterPro domains:
  IPR001952 Alkaline phosphatase [PF00245] (40-88)
  IPR001952 Alkaline phosphatase [PTHR11596] (15-88)
  IPR017850 Alkaline-phosphatase-like, core domain superfamily [G3DSA:3.40.720.10] (12-90)
  IPR017850 Alkaline-phosphatase-like, core domain superfamily [SSF53649] (15-88)

Mean predicted aligned error: 7.34 Å

Sequence (91 aa):
MKVFDRARAFSPGVNANFWMNLGKNDLLESLNKVPIMGKAKNVIMFIGDGMGMSTITAARIFKGQAEGQLGEEYSLSFEKFPNVGLLKVVL

Solvent-accessible surface area (backbone atoms only — not comparable to full-atom values): 6310 Å² total; per-residue (Å²): 140,85,89,74,90,74,91,72,74,85,62,94,75,76,49,73,66,47,56,52,51,51,53,52,48,55,48,54,56,60,72,67,64,75,84,84,86,69,84,77,91,76,87,87,86,88,83,64,85,87,60,46,74,68,48,50,53,50,49,25,28,51,50,20,40,74,73,73,46,92,6,82,86,41,76,52,80,74,77,71,49,96,73,85,86,87,80,89,83,80,133

Secondary structure (DSSP, 8-state):
---S-------TT-SHHHHHHHHHHHHHHHHTPPP--SPPS-------TT--HHHHHHHHHHHHHHTTS-STT---GGGGSS---------